Protein AF-A0A800JBN2-F1 (afdb_monomer)

Radius of gyration: 13.12 Å; Cα contacts (8 Å, |Δi|>4): 148; chains: 1; bounding box: 27×24×44 Å

pLDDT: mean 83.94, std 18.3, range [35.56, 97.56]

Sequence (76 aa):
MAREKICHQLYIEDPICGGVLFGELIYTEWVWFKNGDEKINSRYEGEIKNGVPNGKGTLFFPDGEKQEVEFKNGQF

Nearest PDB structures (foldseek):
  6jle-assembly1_A  TM=8.358E-01  e=6.248E-02  Mus musculus
  7rxe-assembly1_A  TM=8.873E-01  e=3.147E-01  Homo sapiens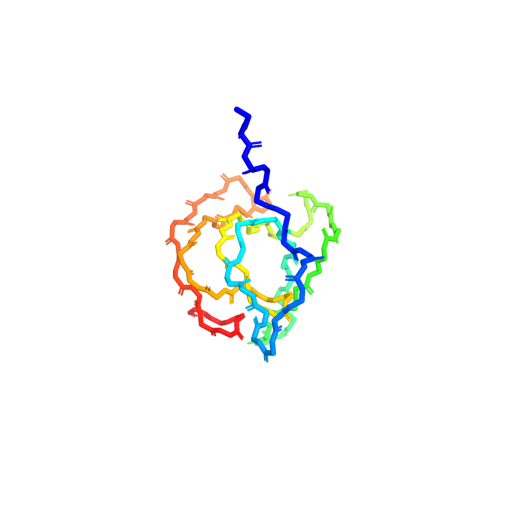
  7jrj-assembly1_F  TM=8.102E-01  e=4.451E-01  Chlamydomonas reinhardtii
  7sqc-assembly1_7E  TM=8.311E-01  e=7.064E-01  Chlamydomonas reinhardtii
  7sqc-assembly1_7C  TM=6.526E-01  e=2.358E-01  Chlamydomonas reinhardtii

Solvent-accessible surface area (backbone atoms only — not comparable to full-atom values): 4476 Å² total; per-residue (Å²): 133,83,79,73,86,67,92,78,75,88,61,103,58,67,65,75,33,78,49,65,36,20,35,44,79,57,95,91,42,63,48,65,35,81,71,72,48,66,80,77,24,29,36,36,43,28,24,26,34,89,81,28,42,34,37,56,30,37,40,34,41,51,90,70,52,73,43,84,47,59,26,56,84,44,43,115

Mean predicted aligned error: 7.58 Å

Secondary structure (DSSP, 8-state):
------S-S--SS---EEEEEEEEEETTEEEEESS--TTTSEEEEEEEETTEEEEEEEEE-TTS-EEEEEEBTTB-

Foldseek 3Di:
DDDDPPQDDDDPWSDFDWDKWWWDCDPHATDIDRDDDLLHTWMWTGTDGPRAAAAWTWIAHNVRDIDTDTDHPRHD

Structure (mmCIF, N/CA/C/O backbone):
data_AF-A0A800JBN2-F1
#
_entry.id   AF-A0A800JBN2-F1
#
loop_
_atom_site.group_PDB
_atom_site.id
_atom_site.type_symbol
_atom_site.label_atom_id
_atom_site.label_alt_id
_atom_site.label_comp_id
_atom_site.label_asym_id
_atom_site.label_entity_id
_atom_site.label_seq_id
_atom_site.pdbx_PDB_ins_code
_atom_site.Cartn_x
_atom_site.Cartn_y
_atom_site.Cartn_z
_atom_site.occupancy
_atom_site.B_iso_or_equiv
_atom_site.auth_seq_id
_atom_site.auth_comp_id
_atom_site.auth_asym_id
_atom_site.auth_atom_id
_atom_site.pdbx_PDB_model_num
ATOM 1 N N . MET A 1 1 ? 4.509 -9.956 29.551 1.00 39.00 1 MET A N 1
ATOM 2 C CA . MET A 1 1 ? 4.165 -10.972 28.535 1.00 39.00 1 MET A CA 1
ATOM 3 C C . MET A 1 1 ? 3.346 -10.269 27.471 1.00 39.00 1 MET A C 1
ATOM 5 O O . MET A 1 1 ? 2.166 -10.014 27.686 1.00 39.00 1 MET A O 1
ATOM 9 N N . ALA A 1 2 ? 4.022 -9.783 26.429 1.00 35.56 2 ALA A N 1
ATOM 10 C CA . ALA A 1 2 ? 3.399 -9.024 25.355 1.00 35.56 2 ALA A CA 1
ATOM 11 C C . ALA A 1 2 ? 2.419 -9.948 24.630 1.00 35.56 2 ALA A C 1
ATOM 13 O O . ALA A 1 2 ? 2.817 -10.994 24.128 1.00 35.56 2 ALA A O 1
ATOM 14 N N . ARG A 1 3 ? 1.128 -9.607 24.654 1.00 43.94 3 ARG A N 1
ATOM 15 C CA . ARG A 1 3 ? 0.137 -10.284 23.822 1.00 43.94 3 ARG A CA 1
ATOM 16 C C . ARG A 1 3 ? 0.447 -9.877 22.390 1.00 43.94 3 ARG A C 1
ATOM 18 O O . ARG A 1 3 ? 0.153 -8.751 21.996 1.00 43.94 3 ARG A O 1
ATOM 25 N N . GLU A 1 4 ? 1.112 -10.761 21.661 1.00 43.28 4 GLU A N 1
ATOM 26 C CA . GLU A 1 4 ? 1.220 -10.665 20.214 1.00 43.28 4 GLU A CA 1
ATOM 27 C C . GLU A 1 4 ? -0.200 -10.467 19.672 1.00 43.28 4 GLU A C 1
ATOM 29 O O . GLU A 1 4 ? -1.132 -11.176 20.064 1.00 43.28 4 GLU A O 1
ATOM 34 N N . LYS A 1 5 ? -0.399 -9.424 18.859 1.00 45.25 5 LYS A N 1
ATOM 35 C CA . LYS A 1 5 ? -1.675 -9.153 18.193 1.00 45.25 5 LYS A CA 1
ATOM 36 C C . LYS A 1 5 ? -1.866 -10.226 17.123 1.00 45.25 5 LYS A C 1
ATOM 38 O O . LYS A 1 5 ? -1.584 -10.006 15.952 1.00 45.25 5 LYS A O 1
ATOM 43 N N . ILE A 1 6 ? -2.264 -11.421 17.543 1.00 49.72 6 ILE A N 1
ATOM 44 C CA . ILE A 1 6 ? -2.554 -12.524 16.638 1.00 49.72 6 ILE A CA 1
ATOM 45 C C . ILE A 1 6 ? -3.889 -12.182 15.976 1.00 49.72 6 ILE A C 1
ATOM 47 O O . ILE A 1 6 ? -4.947 -12.310 16.587 1.00 49.72 6 ILE A O 1
ATOM 51 N N . CYS A 1 7 ? -3.830 -11.739 14.720 1.00 52.59 7 CYS A N 1
ATOM 52 C CA . CYS A 1 7 ? -4.967 -11.468 13.830 1.00 52.59 7 CYS A CA 1
ATOM 53 C C . CYS A 1 7 ? -5.802 -12.716 13.481 1.00 52.59 7 CYS A C 1
ATOM 55 O O . CYS A 1 7 ? -6.404 -12.792 12.416 1.00 52.59 7 CYS A O 1
ATOM 57 N N . HIS A 1 8 ? -5.810 -13.736 14.339 1.00 48.47 8 HIS A N 1
ATOM 58 C CA . HIS A 1 8 ? -6.404 -15.028 14.031 1.00 48.47 8 HIS A CA 1
ATOM 59 C C . HIS A 1 8 ? -6.973 -15.748 15.255 1.00 48.47 8 HIS A C 1
ATOM 61 O O . HIS A 1 8 ? -6.808 -16.955 15.406 1.00 48.47 8 HIS A O 1
ATOM 67 N N . GLN A 1 9 ? -7.665 -15.028 16.140 1.00 43.38 9 GLN A N 1
ATOM 68 C CA . GLN A 1 9 ? -8.485 -15.693 17.150 1.00 43.38 9 GLN A CA 1
ATOM 69 C C . GLN A 1 9 ? -9.882 -15.067 17.233 1.00 43.38 9 GLN A C 1
ATOM 71 O O . GLN A 1 9 ? -10.151 -14.194 18.049 1.00 43.38 9 GLN A O 1
ATOM 76 N N . LEU A 1 10 ? -10.765 -15.610 16.388 1.00 49.75 10 LEU A N 1
ATOM 77 C CA . LEU A 1 10 ? -12.167 -15.892 16.705 1.00 49.75 10 LEU A CA 1
ATOM 78 C C . LEU A 1 10 ? -13.084 -14.685 17.001 1.00 49.75 10 LEU A C 1
ATOM 80 O O . LEU A 1 10 ? -13.576 -14.567 18.116 1.00 49.75 10 LEU A O 1
ATOM 84 N N . TYR A 1 11 ? -13.400 -13.841 16.011 1.00 48.88 11 TYR A N 1
ATOM 85 C CA . TYR A 1 11 ? -14.539 -12.912 16.112 1.00 48.88 11 TYR A CA 1
ATOM 86 C C . TYR A 1 11 ? -15.295 -12.798 14.783 1.00 48.88 11 TYR A C 1
ATOM 88 O O . TYR A 1 11 ? -14.711 -12.890 13.713 1.00 48.88 11 TYR A O 1
ATOM 96 N N . ILE A 1 12 ? -16.615 -12.618 14.890 1.00 52.81 12 ILE A N 1
ATOM 97 C CA . ILE A 1 12 ? -17.624 -12.553 13.810 1.00 52.81 12 ILE A CA 1
ATOM 98 C C . ILE A 1 12 ? -17.457 -11.300 12.914 1.00 52.81 12 ILE A C 1
ATOM 100 O O . IL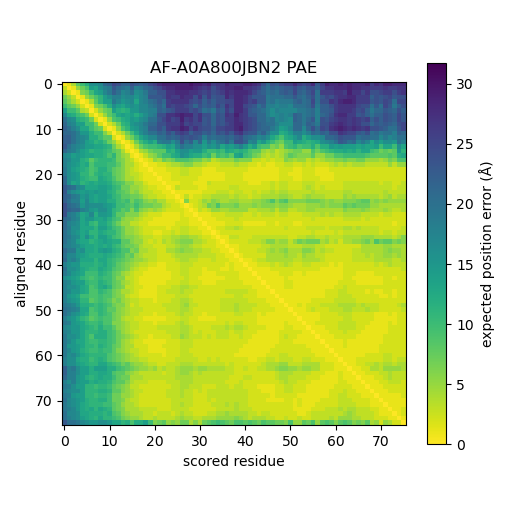E A 1 12 ? -18.158 -11.129 11.925 1.00 52.81 12 ILE A O 1
ATOM 104 N N . GLU A 1 13 ? -16.473 -10.458 13.217 1.00 52.66 13 GLU A N 1
ATOM 105 C CA . GLU A 1 13 ? -15.986 -9.373 12.374 1.00 52.66 13 GLU A CA 1
ATOM 106 C C . GLU A 1 13 ? -14.469 -9.547 12.284 1.00 52.6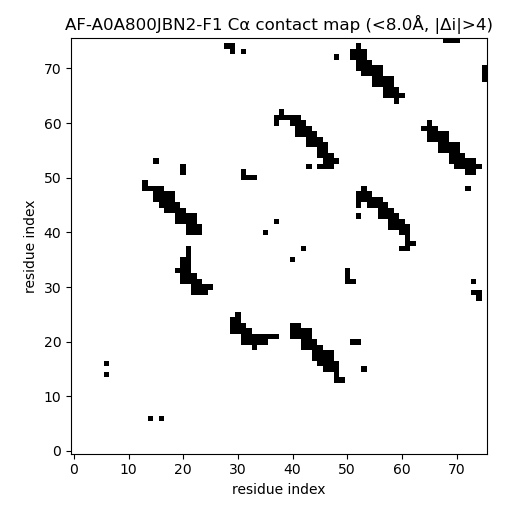6 13 GLU A C 1
ATOM 108 O O . GLU A 1 13 ? -13.807 -9.495 13.324 1.00 52.66 13 GLU A O 1
ATOM 113 N N . ASP A 1 14 ? -13.899 -9.770 11.096 1.00 59.50 14 ASP A N 1
ATOM 114 C CA . ASP A 1 14 ? -12.442 -9.786 10.959 1.00 59.50 14 ASP A CA 1
ATOM 115 C C . ASP A 1 14 ? -11.890 -8.444 11.485 1.00 59.50 14 ASP A C 1
ATOM 117 O O . ASP A 1 14 ? -12.270 -7.378 10.976 1.00 59.50 14 ASP A O 1
ATOM 121 N N . PRO A 1 15 ? -11.060 -8.450 12.545 1.00 65.75 15 PRO A N 1
ATOM 122 C CA . PRO A 1 15 ? -10.549 -7.222 13.132 1.00 65.75 15 PRO A CA 1
ATOM 123 C C . PRO A 1 15 ? -9.690 -6.485 12.105 1.00 65.75 15 PRO A C 1
ATOM 125 O O . PRO A 1 15 ? -8.930 -7.111 11.366 1.00 65.75 15 PRO A O 1
ATOM 128 N N . ILE A 1 16 ? -9.792 -5.151 12.080 1.00 68.56 16 ILE A N 1
ATOM 129 C CA . ILE A 1 16 ? -8.872 -4.322 11.298 1.00 68.56 16 ILE A CA 1
ATOM 130 C C . ILE A 1 16 ? -7.461 -4.615 11.807 1.00 68.56 16 ILE A C 1
ATOM 132 O O . ILE A 1 16 ? -7.129 -4.360 12.969 1.00 68.56 16 ILE A O 1
ATOM 136 N N . CYS A 1 17 ? -6.654 -5.199 10.934 1.00 76.44 17 CYS A N 1
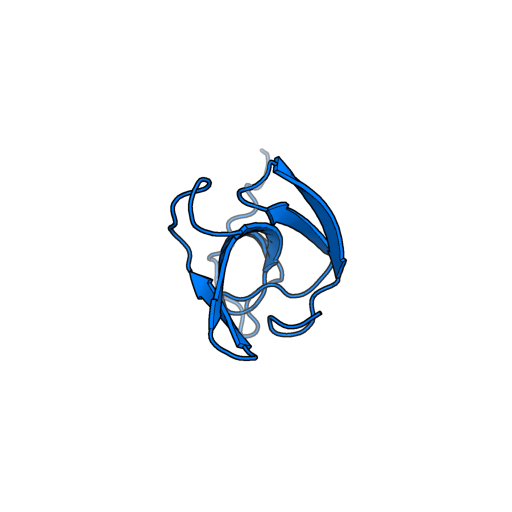ATOM 137 C CA . CYS A 1 17 ? -5.315 -5.658 11.237 1.00 76.44 17 CYS A CA 1
ATOM 138 C C . CYS A 1 17 ? -4.316 -4.917 10.364 1.00 76.44 17 CYS A C 1
ATOM 140 O O . CYS A 1 17 ? -4.529 -4.763 9.166 1.00 76.44 17 CYS A O 1
ATOM 142 N N . GLY A 1 18 ? -3.212 -4.474 10.963 1.00 85.25 18 GLY A N 1
ATOM 143 C CA . GLY A 1 18 ? -2.088 -3.953 10.194 1.00 85.25 18 GLY A CA 1
ATOM 144 C C . GLY A 1 18 ? -1.448 -5.075 9.378 1.00 85.25 18 GLY A C 1
ATOM 145 O O . GLY A 1 18 ? -1.201 -6.156 9.917 1.00 85.25 18 GLY A O 1
ATOM 146 N N . GLY A 1 19 ? -1.164 -4.830 8.103 1.00 90.69 19 GLY A N 1
ATOM 147 C CA . GLY A 1 19 ? -0.453 -5.787 7.264 1.00 90.69 19 GLY A CA 1
ATOM 148 C C . GLY A 1 19 ? -0.039 -5.223 5.912 1.00 90.69 19 GLY A C 1
ATOM 149 O O . GLY A 1 19 ? -0.106 -4.017 5.678 1.00 90.69 19 GLY A O 1
ATOM 150 N N . VAL A 1 20 ? 0.406 -6.129 5.040 1.00 94.50 20 VAL A N 1
ATOM 151 C CA . VAL A 1 20 ? 0.890 -5.817 3.693 1.00 94.50 20 VAL A CA 1
ATOM 152 C C . VAL A 1 20 ? -0.001 -6.497 2.659 1.00 94.50 20 VAL A C 1
ATOM 154 O O . VAL A 1 20 ? -0.292 -7.688 2.786 1.00 94.50 20 VAL A O 1
ATOM 157 N N . LEU A 1 21 ? -0.411 -5.749 1.637 1.00 95.69 21 LEU A N 1
ATOM 158 C CA . LEU A 1 21 ? -1.059 -6.272 0.435 1.00 95.69 21 LEU A CA 1
ATOM 159 C C . LEU A 1 21 ? -0.356 -5.746 -0.810 1.00 95.69 21 LEU A C 1
ATOM 161 O O . LEU A 1 21 ? 0.297 -4.709 -0.784 1.00 95.69 21 LEU A O 1
ATOM 165 N N . PHE A 1 22 ? -0.528 -6.459 -1.908 1.00 96.81 22 PHE A N 1
ATOM 166 C CA . PHE A 1 22 ? -0.080 -6.068 -3.233 1.00 96.81 22 PHE A CA 1
ATOM 167 C C . PHE A 1 22 ? -1.310 -5.804 -4.090 1.00 96.81 22 PHE A C 1
ATOM 169 O O . PHE A 1 22 ? -2.251 -6.592 -4.071 1.00 96.81 22 PHE A O 1
ATOM 176 N N . GLY A 1 23 ? -1.322 -4.678 -4.785 1.00 94.38 23 GLY A N 1
ATOM 177 C CA . GLY A 1 23 ? -2.424 -4.191 -5.592 1.00 94.38 23 GLY A CA 1
ATOM 178 C C . GLY A 1 23 ? -2.026 -4.099 -7.056 1.00 94.38 23 GLY A C 1
ATOM 179 O O . GLY A 1 23 ? -0.936 -3.627 -7.389 1.00 94.38 23 GLY A O 1
ATOM 180 N N . GLU A 1 24 ? -2.932 -4.518 -7.929 1.00 94.31 24 GLU A N 1
ATOM 181 C CA . GLU A 1 24 ? -2.857 -4.272 -9.365 1.00 94.31 24 GLU A CA 1
ATOM 182 C C . GLU A 1 24 ? -4.150 -3.594 -9.818 1.00 94.31 24 GLU A C 1
ATOM 184 O O . GLU A 1 24 ? -5.247 -4.054 -9.489 1.00 94.31 24 GLU A O 1
ATOM 189 N N . LEU A 1 25 ? -4.024 -2.478 -10.540 1.00 90.25 25 LEU A N 1
ATOM 190 C CA . LEU A 1 25 ? -5.168 -1.783 -11.120 1.00 90.25 25 LEU A CA 1
ATOM 191 C C . LEU A 1 25 ? -5.536 -2.459 -12.440 1.00 90.25 25 LEU A C 1
ATOM 193 O O . LEU A 1 25 ? -4.845 -2.307 -13.447 1.00 90.25 25 LEU A O 1
ATOM 197 N N . ILE A 1 26 ? -6.646 -3.188 -12.434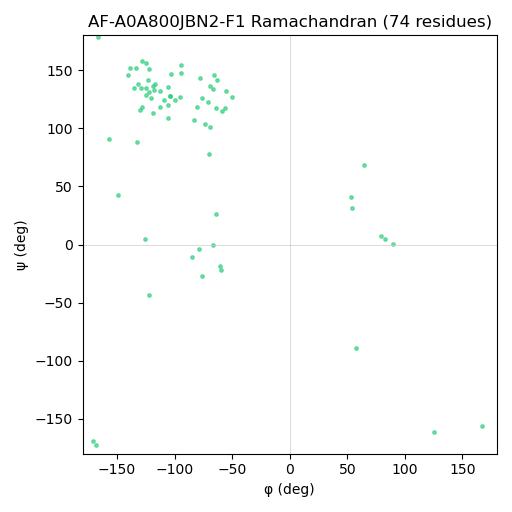 1.00 91.25 26 ILE A N 1
ATOM 198 C CA . ILE A 1 26 ? -7.166 -3.879 -13.608 1.00 91.25 26 ILE A CA 1
ATOM 199 C C . ILE A 1 26 ? -8.384 -3.100 -14.104 1.00 91.25 26 ILE A C 1
ATOM 201 O O . ILE A 1 26 ? -9.442 -3.087 -13.475 1.00 91.25 26 ILE A O 1
ATOM 205 N N . TYR A 1 27 ? -8.221 -2.427 -15.245 1.00 88.75 27 TYR A N 1
ATOM 206 C CA . TYR A 1 27 ? -9.179 -1.470 -15.810 1.00 88.75 27 TYR A CA 1
ATOM 207 C C . TYR A 1 27 ? -9.507 -0.319 -14.846 1.00 88.75 27 TYR A C 1
ATOM 209 O O . TYR A 1 27 ? -8.852 0.718 -14.886 1.00 88.75 27 TYR A O 1
ATOM 217 N N . THR A 1 28 ? -10.515 -0.492 -13.993 1.00 86.25 28 THR A N 1
ATOM 218 C CA . THR A 1 28 ? -11.006 0.516 -13.043 1.00 86.25 28 THR A CA 1
ATOM 219 C C . THR A 1 28 ? -11.038 0.005 -11.606 1.00 86.25 28 THR A C 1
ATOM 221 O O . THR A 1 28 ? -11.534 0.706 -10.729 1.00 86.25 28 THR A O 1
ATOM 224 N N . GLU A 1 29 ? -10.553 -1.212 -11.351 1.00 89.25 29 GLU A N 1
ATOM 225 C CA . GLU A 1 29 ? -10.646 -1.856 -10.043 1.00 89.25 29 GLU A CA 1
ATOM 226 C C . GLU A 1 29 ? -9.274 -2.279 -9.530 1.00 89.25 29 GLU A C 1
ATOM 228 O O . GLU A 1 29 ? -8.464 -2.865 -10.250 1.00 89.25 29 GLU A O 1
ATOM 233 N N . TRP A 1 30 ? -9.026 -1.988 -8.255 1.00 91.75 30 TRP A N 1
ATOM 234 C CA . TRP A 1 30 ? -7.863 -2.490 -7.543 1.00 91.75 30 TRP A CA 1
ATOM 235 C C . TRP A 1 30 ? -8.118 -3.918 -7.093 1.00 91.75 30 TRP A C 1
ATOM 237 O O . TRP A 1 30 ? -9.013 -4.180 -6.285 1.00 91.75 30 TRP A O 1
ATOM 247 N N . VAL A 1 31 ? -7.296 -4.835 -7.586 1.00 93.81 31 VAL A N 1
ATOM 248 C CA . VAL A 1 31 ? -7.303 -6.220 -7.134 1.00 93.81 31 VAL A CA 1
ATOM 249 C C . VAL A 1 31 ? -6.161 -6.413 -6.147 1.00 93.81 31 VAL A C 1
ATOM 251 O O . VAL A 1 31 ? -5.011 -6.102 -6.455 1.00 93.81 31 VAL A O 1
ATOM 254 N N . TRP A 1 32 ? -6.497 -6.897 -4.950 1.00 94.75 32 TRP A N 1
ATOM 255 C CA . TRP A 1 32 ? -5.572 -7.037 -3.827 1.00 94.75 32 TRP A CA 1
ATOM 256 C C . TRP A 1 32 ? -5.178 -8.492 -3.588 1.00 94.75 32 TRP A C 1
ATOM 258 O O . TRP A 1 32 ? -6.019 -9.390 -3.538 1.00 94.75 32 TRP A O 1
ATOM 268 N N . PHE A 1 33 ? -3.888 -8.712 -3.362 1.00 93.75 33 PHE A N 1
ATOM 269 C CA . PHE A 1 33 ? -3.273 -10.016 -3.159 1.00 93.75 33 PHE A CA 1
ATOM 270 C C . PHE A 1 33 ? -2.336 -9.975 -1.948 1.00 93.75 33 PHE A C 1
ATOM 272 O O . PHE A 1 33 ? -1.758 -8.943 -1.623 1.00 93.75 33 PHE A O 1
ATOM 279 N N . LYS A 1 34 ? -2.146 -11.111 -1.268 1.00 91.44 34 LYS A N 1
ATOM 280 C CA . LYS A 1 34 ? -1.214 -11.196 -0.122 1.00 91.44 34 LYS A CA 1
ATOM 281 C C . LYS A 1 34 ? 0.256 -11.244 -0.536 1.00 91.44 34 LYS A C 1
ATOM 283 O O . LYS A 1 34 ? 1.117 -10.832 0.229 1.00 91.44 34 LYS A O 1
ATOM 288 N N . ASN A 1 35 ? 0.521 -11.756 -1.733 1.00 91.62 35 ASN A N 1
ATOM 289 C CA . ASN A 1 35 ? 1.857 -11.910 -2.292 1.00 91.62 35 ASN A CA 1
ATOM 290 C C . ASN A 1 35 ? 1.903 -11.171 -3.630 1.00 91.62 35 ASN A C 1
ATOM 292 O O . ASN A 1 35 ? 0.937 -11.238 -4.388 1.00 91.62 35 ASN A O 1
ATOM 296 N N . GLY A 1 36 ? 3.024 -10.525 -3.923 1.00 90.81 36 GLY A N 1
ATOM 297 C CA . GLY A 1 36 ? 3.271 -9.820 -5.176 1.00 90.81 36 GLY A CA 1
ATOM 298 C C . GLY A 1 36 ? 4.750 -9.482 -5.320 1.00 90.81 36 GLY A C 1
ATOM 299 O O . GLY A 1 36 ? 5.553 -9.795 -4.438 1.00 90.81 36 GLY A O 1
ATOM 300 N N . ASP A 1 37 ? 5.106 -8.870 -6.443 1.00 92.31 37 ASP A N 1
ATOM 301 C CA . ASP A 1 37 ? 6.456 -8.374 -6.711 1.00 92.31 37 ASP A CA 1
ATOM 302 C C . ASP A 1 37 ? 6.445 -6.849 -6.588 1.00 92.31 37 ASP A C 1
ATOM 304 O O . ASP A 1 37 ? 5.725 -6.182 -7.321 1.00 92.31 37 ASP A O 1
ATOM 308 N N . GLU A 1 38 ? 7.239 -6.281 -5.682 1.00 90.88 38 GLU A N 1
ATOM 309 C CA . GLU A 1 38 ? 7.313 -4.826 -5.461 1.00 90.88 38 GLU A CA 1
ATOM 310 C C . GLU A 1 38 ? 7.773 -4.045 -6.704 1.00 90.88 38 GLU A C 1
ATOM 312 O O . GLU A 1 38 ? 7.557 -2.840 -6.793 1.00 90.88 38 GLU A O 1
ATOM 317 N N . LYS A 1 39 ? 8.395 -4.717 -7.682 1.00 92.50 39 LYS A N 1
ATOM 318 C CA . LYS A 1 39 ? 8.801 -4.116 -8.959 1.00 92.50 39 LYS A CA 1
ATOM 319 C C . LYS A 1 39 ? 7.685 -4.098 -10.000 1.00 92.50 39 LYS A C 1
ATOM 321 O O . LYS A 1 39 ? 7.866 -3.496 -11.055 1.00 92.50 39 LYS A O 1
ATOM 326 N N . ILE A 1 40 ? 6.579 -4.796 -9.748 1.00 93.19 40 ILE A N 1
ATOM 327 C CA . ILE A 1 40 ? 5.472 -4.967 -10.698 1.00 93.19 40 ILE A CA 1
ATOM 328 C C . ILE A 1 40 ? 4.158 -4.462 -10.095 1.00 93.19 40 ILE A C 1
ATOM 330 O O . ILE A 1 40 ? 3.402 -3.763 -10.761 1.00 93.19 40 ILE A O 1
ATOM 334 N N . ASN A 1 41 ? 3.890 -4.790 -8.832 1.00 96.38 41 ASN A N 1
ATOM 335 C CA . ASN A 1 41 ? 2.660 -4.478 -8.119 1.00 96.38 41 ASN A CA 1
ATOM 336 C C . ASN A 1 41 ? 2.863 -3.314 -7.147 1.00 96.38 41 ASN A C 1
ATOM 338 O O . ASN A 1 41 ? 3.907 -3.198 -6.503 1.00 96.38 41 ASN A O 1
ATOM 342 N N . SER A 1 42 ? 1.821 -2.504 -6.962 1.00 95.81 42 SER A N 1
ATOM 343 C CA . SER A 1 42 ? 1.806 -1.520 -5.881 1.00 95.81 42 SER A CA 1
ATOM 344 C C . SER A 1 42 ? 1.703 -2.240 -4.543 1.00 95.81 42 SER A C 1
ATOM 346 O O . SER A 1 42 ? 0.904 -3.158 -4.387 1.00 95.81 42 SER A O 1
ATOM 348 N N . ARG A 1 43 ? 2.472 -1.826 -3.545 1.00 96.75 43 ARG A N 1
ATOM 349 C CA . ARG A 1 43 ? 2.438 -2.410 -2.204 1.00 96.75 43 ARG A CA 1
ATOM 350 C C . ARG A 1 43 ? 1.693 -1.481 -1.258 1.00 96.75 43 ARG A C 1
ATOM 352 O O . ARG A 1 43 ? 2.014 -0.308 -1.167 1.00 96.75 43 ARG A O 1
ATOM 359 N N . TYR A 1 44 ? 0.708 -1.996 -0.545 1.00 96.56 44 TYR A N 1
ATOM 360 C CA . TYR A 1 44 ? -0.008 -1.286 0.505 1.00 96.56 44 TYR A CA 1
ATOM 361 C C . TYR A 1 44 ? 0.459 -1.782 1.868 1.00 96.56 44 TYR A C 1
ATOM 363 O O . TYR A 1 44 ? 0.420 -2.983 2.132 1.00 96.56 44 TYR A O 1
ATOM 371 N N . GLU A 1 45 ? 0.859 -0.861 2.737 1.00 96.62 45 GLU A N 1
ATOM 372 C CA . GLU A 1 45 ? 1.063 -1.115 4.161 1.00 96.62 45 GLU A CA 1
ATOM 373 C C . GLU A 1 45 ? 0.022 -0.354 4.970 1.00 96.62 45 GLU A C 1
ATOM 375 O O . GLU A 1 45 ? 0.003 0.876 4.951 1.00 96.62 45 GLU A O 1
ATOM 380 N N . GLY A 1 46 ? -0.825 -1.054 5.717 1.00 94.81 46 GLY A N 1
ATOM 381 C CA . GLY A 1 46 ? -1.820 -0.368 6.529 1.00 94.81 46 GLY A CA 1
ATOM 382 C C . GLY A 1 46 ? -2.905 -1.267 7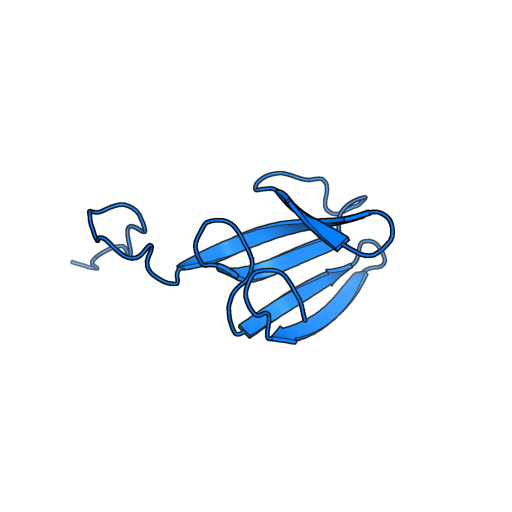.079 1.00 94.81 46 GLY A C 1
ATOM 383 O O . GLY A 1 46 ? -2.718 -2.469 7.276 1.00 94.81 46 GLY A O 1
ATOM 384 N N . GLU A 1 47 ? -4.033 -0.639 7.368 1.00 94.69 47 GLU A N 1
ATOM 385 C CA . GLU A 1 47 ? -5.217 -1.265 7.930 1.00 94.69 47 GLU A CA 1
ATOM 386 C C . GLU A 1 47 ? -5.918 -2.160 6.896 1.00 94.69 47 GLU A C 1
ATOM 388 O O . GLU A 1 47 ? -6.295 -1.722 5.813 1.00 94.69 47 GLU A O 1
ATOM 393 N N . ILE A 1 48 ? -6.088 -3.443 7.221 1.00 91.12 48 ILE A N 1
ATOM 394 C CA . ILE A 1 48 ? -6.698 -4.457 6.353 1.00 91.12 48 ILE A CA 1
ATOM 395 C C . ILE A 1 48 ? -7.897 -5.067 7.072 1.00 91.12 48 ILE A C 1
ATOM 397 O O . ILE A 1 48 ? -7.787 -5.515 8.216 1.00 91.12 48 ILE A O 1
ATOM 401 N N . LYS A 1 49 ? -9.031 -5.145 6.370 1.00 89.56 49 LYS A N 1
ATOM 402 C CA . LYS A 1 49 ? -10.243 -5.845 6.814 1.00 89.56 49 LYS A CA 1
ATOM 403 C C . LYS A 1 49 ? -10.712 -6.775 5.703 1.00 89.56 49 LYS A C 1
ATOM 405 O O . LYS A 1 49 ? -10.751 -6.375 4.544 1.00 89.56 49 LYS A O 1
ATOM 410 N N . ASN A 1 50 ? -11.066 -8.014 6.040 1.00 88.62 50 ASN A N 1
ATOM 411 C CA . ASN A 1 50 ? -11.565 -9.014 5.083 1.00 88.62 50 ASN A CA 1
ATOM 412 C C . ASN A 1 50 ? -10.630 -9.249 3.874 1.00 88.62 50 ASN A C 1
ATOM 414 O O . ASN A 1 50 ? -11.088 -9.528 2.770 1.00 88.62 50 ASN A O 1
ATOM 418 N N . GLY A 1 51 ? -9.313 -9.112 4.066 1.00 88.38 51 GLY A N 1
ATOM 419 C CA . GLY A 1 51 ? -8.320 -9.325 3.007 1.00 88.38 51 GLY A CA 1
ATOM 420 C C . GLY A 1 51 ? -8.148 -8.170 2.016 1.00 88.38 51 GLY A C 1
ATOM 421 O O . GLY A 1 51 ? -7.393 -8.334 1.062 1.00 88.38 51 GLY A O 1
ATOM 422 N N . VAL A 1 52 ? -8.784 -7.018 2.248 1.00 93.12 52 VAL A N 1
ATOM 423 C CA . VAL A 1 52 ? -8.608 -5.796 1.447 1.00 93.12 52 VAL A CA 1
ATOM 424 C C . VAL A 1 52 ? -8.217 -4.605 2.329 1.00 93.12 52 VAL A C 1
ATOM 426 O O . VAL A 1 52 ? -8.537 -4.603 3.523 1.00 93.12 52 VAL A O 1
ATOM 429 N N . PRO A 1 53 ? -7.556 -3.573 1.777 1.00 94.62 53 PRO A N 1
ATOM 430 C CA . PRO A 1 53 ? -7.297 -2.330 2.497 1.00 94.62 53 PRO A CA 1
ATOM 431 C C . PRO A 1 53 ? -8.587 -1.695 3.029 1.00 94.62 53 PRO A C 1
ATOM 433 O O . PRO A 1 53 ? -9.589 -1.583 2.315 1.00 94.62 53 PRO A O 1
ATOM 436 N N . ASN A 1 54 ? -8.589 -1.303 4.298 1.00 94.81 54 ASN A N 1
ATOM 437 C CA . ASN A 1 54 ? -9.732 -0.697 4.969 1.00 94.81 54 ASN A CA 1
ATOM 438 C C . ASN A 1 54 ? -9.264 0.129 6.173 1.00 94.81 54 ASN A C 1
ATOM 440 O O . ASN A 1 54 ? -9.137 -0.388 7.282 1.00 94.81 54 ASN A O 1
ATOM 444 N N . GLY A 1 55 ? -8.999 1.404 5.917 1.00 93.88 55 GLY A N 1
ATOM 445 C CA . GLY A 1 55 ? -8.435 2.370 6.842 1.00 93.88 55 GLY A CA 1
ATOM 446 C C . GLY A 1 55 ? -7.180 3.028 6.271 1.00 93.88 55 GLY A C 1
ATOM 447 O O . GLY A 1 55 ? -6.935 3.029 5.059 1.00 93.88 55 GLY A O 1
ATOM 448 N N . LYS A 1 56 ? -6.378 3.614 7.152 1.00 96.31 56 LYS A N 1
ATOM 449 C CA . LYS A 1 56 ? -5.181 4.373 6.789 1.00 96.31 56 LYS A CA 1
ATOM 450 C C . LYS A 1 56 ? -4.017 3.452 6.451 1.00 96.31 56 LYS A C 1
ATOM 452 O O . LYS A 1 56 ? -3.806 2.417 7.084 1.00 96.31 56 LYS A O 1
ATOM 457 N N . GLY A 1 57 ? -3.226 3.867 5.472 1.00 96.06 57 GLY A N 1
ATOM 458 C CA . GLY A 1 57 ? -1.985 3.199 5.124 1.00 96.06 57 GLY A CA 1
ATOM 459 C C . GLY A 1 57 ? -1.123 4.007 4.168 1.00 96.06 57 GLY A C 1
ATOM 460 O O . GLY A 1 57 ? -1.397 5.167 3.861 1.00 96.06 57 GLY A O 1
ATOM 461 N N . THR A 1 58 ? -0.059 3.375 3.698 1.00 97.5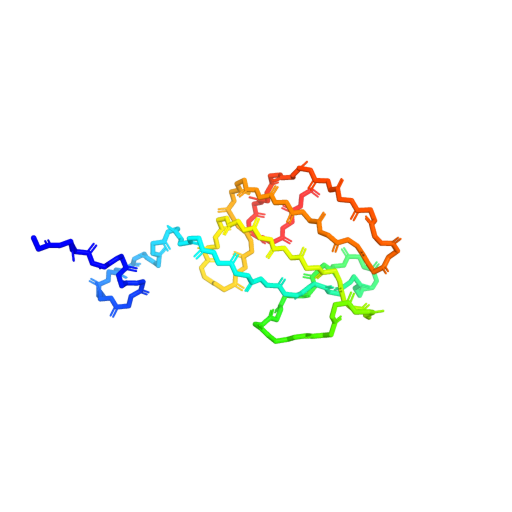6 58 THR A N 1
ATOM 462 C CA . THR A 1 58 ? 0.859 3.923 2.707 1.00 97.56 58 THR A CA 1
ATOM 463 C C . THR A 1 58 ? 0.873 3.010 1.492 1.00 97.56 58 THR A C 1
ATOM 465 O O . THR A 1 58 ? 1.098 1.806 1.617 1.00 97.56 58 THR A O 1
ATOM 468 N N . LEU A 1 59 ? 0.624 3.586 0.320 1.00 96.19 59 LEU A N 1
ATOM 469 C CA . LEU A 1 59 ? 0.752 2.919 -0.965 1.00 96.19 59 LEU A CA 1
ATOM 470 C C . LEU A 1 59 ? 2.132 3.231 -1.541 1.00 96.19 59 LEU A C 1
ATOM 472 O O . LEU A 1 59 ? 2.520 4.392 -1.629 1.00 96.19 59 LEU A O 1
ATOM 476 N N . PHE A 1 60 ? 2.864 2.191 -1.906 1.00 96.75 60 PHE A N 1
ATOM 477 C CA . PHE A 1 60 ? 4.167 2.237 -2.548 1.00 96.75 60 PHE A CA 1
ATOM 478 C C . PHE A 1 60 ? 3.985 1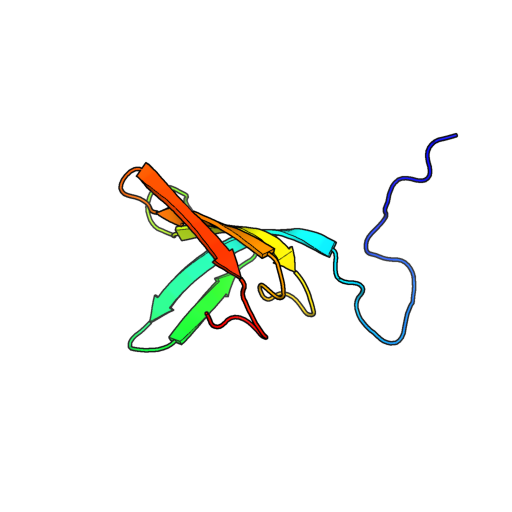.783 -3.991 1.00 96.75 60 PHE A C 1
ATOM 480 O O . PHE A 1 60 ? 3.461 0.695 -4.239 1.00 96.75 60 PHE A O 1
ATOM 487 N N . PHE A 1 61 ? 4.392 2.609 -4.940 1.00 95.25 61 PHE A N 1
ATOM 488 C CA . PHE A 1 61 ? 4.286 2.316 -6.360 1.00 95.25 61 PHE A CA 1
ATOM 489 C C . PHE A 1 61 ? 5.592 1.702 -6.890 1.00 95.25 61 PHE A C 1
ATOM 491 O O . PHE A 1 61 ? 6.661 1.949 -6.322 1.00 95.25 61 PHE A O 1
ATOM 498 N N . PRO A 1 62 ? 5.540 0.915 -7.983 1.00 95.06 62 PRO A N 1
ATOM 499 C CA . PRO A 1 62 ? 6.736 0.305 -8.574 1.00 95.06 62 PRO A CA 1
ATOM 500 C C . PRO A 1 62 ? 7.807 1.304 -9.040 1.00 95.06 62 PRO A C 1
ATOM 502 O O . PRO A 1 62 ? 8.975 0.945 -9.177 1.00 95.06 62 PRO A O 1
ATOM 505 N N . ASP A 1 63 ? 7.426 2.559 -9.289 1.00 94.50 63 ASP A N 1
ATOM 506 C CA . ASP A 1 63 ? 8.331 3.659 -9.644 1.00 94.50 63 ASP A CA 1
ATOM 507 C C . ASP A 1 63 ? 9.066 4.268 -8.432 1.00 94.50 63 ASP A C 1
ATOM 509 O O . ASP A 1 63 ? 9.943 5.119 -8.596 1.00 94.50 63 ASP A O 1
ATOM 513 N N . GLY A 1 64 ? 8.754 3.799 -7.220 1.00 93.38 64 GLY A N 1
ATOM 514 C CA . GLY A 1 64 ? 9.319 4.274 -5.963 1.00 93.38 64 GLY A CA 1
ATOM 515 C C . GLY A 1 64 ? 8.547 5.430 -5.327 1.00 93.38 64 GLY A C 1
ATOM 516 O O . GLY A 1 64 ? 8.945 5.886 -4.249 1.00 93.38 64 GLY A O 1
ATOM 517 N N . GLU A 1 65 ? 7.454 5.902 -5.937 1.00 95.75 65 GLU A N 1
ATOM 518 C CA . GLU A 1 65 ? 6.564 6.866 -5.298 1.00 95.75 65 GLU A CA 1
ATOM 519 C C . GLU A 1 65 ? 5.872 6.229 -4.085 1.00 95.75 65 GLU A C 1
ATOM 521 O O . GLU A 1 65 ? 5.560 5.036 -4.058 1.00 95.75 65 GLU A O 1
ATOM 526 N N . LYS A 1 66 ? 5.628 7.037 -3.049 1.00 96.50 66 LYS A N 1
ATOM 527 C CA . LYS A 1 66 ? 4.841 6.632 -1.886 1.00 96.50 66 LYS A CA 1
ATOM 528 C C . LYS A 1 66 ? 3.798 7.684 -1.545 1.00 96.50 66 LYS A C 1
ATOM 530 O O . LYS A 1 66 ? 4.103 8.876 -1.540 1.00 96.50 66 LYS A O 1
ATOM 535 N N . GLN A 1 67 ? 2.597 7.236 -1.207 1.00 96.81 67 GLN A N 1
ATOM 536 C CA . GLN A 1 67 ? 1.475 8.106 -0.874 1.00 96.81 67 GLN A CA 1
ATOM 537 C C . GLN A 1 67 ? 0.745 7.599 0.369 1.00 96.81 67 GLN A C 1
ATOM 539 O O . GLN A 1 67 ? 0.473 6.406 0.501 1.00 96.81 67 GLN A O 1
ATOM 544 N N . GLU A 1 68 ? 0.428 8.508 1.290 1.00 97.56 68 GLU A N 1
ATOM 545 C CA . GLU A 1 68 ? -0.490 8.223 2.394 1.00 97.56 68 GLU A CA 1
ATOM 546 C C . GLU A 1 68 ? -1.923 8.233 1.862 1.00 97.56 68 GLU A C 1
ATOM 548 O O . GLU A 1 68 ? -2.351 9.194 1.225 1.00 97.56 68 GLU A O 1
ATOM 553 N N . VAL A 1 69 ? -2.656 7.153 2.112 1.00 96.12 69 VAL A N 1
ATOM 554 C CA . VAL A 1 69 ? -3.994 6.924 1.560 1.00 96.12 69 VAL A CA 1
ATOM 555 C C . VAL A 1 69 ? -4.908 6.324 2.619 1.00 96.12 69 VAL A C 1
ATOM 557 O O . VAL A 1 69 ? -4.465 5.634 3.541 1.00 96.12 69 VAL A O 1
ATOM 560 N N . GLU A 1 70 ? -6.203 6.583 2.488 1.00 96.06 70 GLU A N 1
ATOM 561 C CA . GLU A 1 70 ? -7.236 5.995 3.333 1.00 96.06 70 GLU A CA 1
ATOM 562 C C . GLU A 1 70 ? -8.180 5.186 2.450 1.00 96.06 70 GLU A C 1
ATOM 564 O O . GLU A 1 70 ? -8.879 5.732 1.603 1.00 96.06 70 GLU A O 1
ATOM 569 N N . PHE A 1 71 ? -8.170 3.871 2.638 1.00 93.81 71 PHE A N 1
ATOM 570 C CA . PHE A 1 71 ? -8.999 2.951 1.877 1.00 93.81 71 PHE A CA 1
ATOM 571 C C . PHE A 1 71 ? -10.303 2.651 2.600 1.00 93.81 71 PHE A C 1
ATOM 573 O O . PHE A 1 71 ? -10.345 2.505 3.818 1.00 93.81 71 PHE A O 1
ATOM 580 N N . LYS A 1 72 ? -11.364 2.419 1.837 1.00 93.81 72 LYS A N 1
ATOM 581 C CA . LYS A 1 72 ? -12.611 1.843 2.324 1.00 93.81 72 LYS A CA 1
ATOM 582 C C . LYS A 1 72 ? -13.005 0.686 1.422 1.00 93.81 72 LYS A C 1
ATOM 584 O O . LYS A 1 72 ? -13.309 0.876 0.250 1.00 93.81 72 LYS A O 1
ATOM 589 N N . ASN A 1 73 ? -13.022 -0.523 1.983 1.00 91.12 73 ASN A N 1
ATOM 590 C CA . ASN A 1 73 ? -13.371 -1.754 1.263 1.00 91.12 73 ASN A CA 1
ATOM 591 C C . ASN A 1 73 ? -12.547 -1.963 -0.028 1.00 91.12 73 ASN A C 1
ATOM 593 O O . ASN A 1 73 ? -13.087 -2.373 -1.051 1.00 91.12 73 ASN A O 1
ATOM 597 N N . GLY A 1 74 ? -11.245 -1.667 0.018 1.00 90.44 74 GLY A N 1
ATOM 598 C CA . GLY A 1 74 ? -10.318 -1.851 -1.100 1.00 90.44 74 GLY A CA 1
ATOM 599 C C . GLY A 1 74 ? -10.300 -0.736 -2.150 1.00 90.44 74 GLY A C 1
ATOM 600 O O . GLY A 1 74 ? -9.578 -0.877 -3.134 1.00 90.44 74 GLY A O 1
ATOM 601 N N . GLN A 1 75 ? -11.037 0.361 -1.941 1.00 89.44 75 GLN A N 1
ATOM 602 C CA . GLN A 1 75 ? -11.074 1.539 -2.824 1.00 89.44 75 GLN A CA 1
ATOM 603 C C . GLN A 1 75 ? -10.684 2.816 -2.061 1.00 89.44 75 GLN A C 1
ATOM 605 O O . GLN A 1 75 ? -10.915 2.883 -0.854 1.00 89.44 75 GLN A O 1
ATOM 610 N N . PHE A 1 76 ? -10.104 3.803 -2.747 1.00 85.38 76 PHE A N 1
ATOM 611 C CA . PHE A 1 76 ? -9.696 5.108 -2.207 1.00 85.38 76 PHE A CA 1
ATOM 612 C C . PHE A 1 76 ? -9.998 6.228 -3.202 1.00 85.38 76 PHE A C 1
ATOM 614 O O . PHE A 1 76 ? -10.069 5.918 -4.414 1.00 85.38 76 PHE A O 1
#

=== Feature glossary ===
Legend for the data blocks above and below:

— What the protein is —

The amino-acid sequence is the protein's primary structure: the linear order of residues from the N-terminus to the C-terminus, written in one-letter code. Everything else here — the 3D coordinates, the secondary structure, the domain annotations — is ultimately a consequence of this string.

Functional annotations link the protein to curated databases. InterPro entries identify conserved domains and families by matching the sequence against member-database signatures (Pfam, PROSITE, CDD, …). Gene Ontology (GO) terms describe molecular function, biological process, and cellular component in a controlled vocabulary. CATH places the structure in a hierarchical fold classification (Class/Architecture/Topology/Homologous-superfamily). The organism is the source species.

— Where its atoms are —

Atomic coordinates in PDBx/mmCIF format — the same representation the Protein Data Bank distributes. Each line of the _atom_site loop places one backbone atom in Cartesian space (units: ångströms, origin: arbitrary).

The six renders are orthographic views along the three Cartesian axes in both directions. Representation (cartoon, sticks, or surface) and color scheme (sequence-rainbow or by-chain) vary across proteins so the training set covers all the common visualization conventions.

— Local backbone conformation —

Eight-state secondary structure (DSSP): H is the canonical α-helix, G the tighter 3₁₀-helix, I the wider π-helix; E/B are β-structure, T and S are turns and bends, and '-' is everything else. DSSP derives these from the pattern of main-chain N–H···O=C hydrogen bonds, not from the sequence.

Three-state secondary structure (P-SEA) collapses the eight DSSP classes into helix (a), strand (b), and coil (c). P-SEA assigns these from Cα geometry alone — distances and angles — without requiring backbone oxygens, so it works on any Cα trace.

φ (phi) and ψ (psi) are the two rotatable backbone dihedrals per residue: φ is the C(i-1)–N–Cα–C torsion, ψ is the N–Cα–C–N(i+1) torsion, both in degrees on (−180°, 180°]. α-helical residues cluster near (−60°, −45°); β-strand residues near (−120°, +130°). A Ramachandran plot is simply a scatter of (φ, ψ) for every residue.

— Global shape and packing —

The geometric summary reports three shape descriptors. Rg (radius of gyration) measures how spread out the Cα atoms are about their centre of mass; compact globular proteins have small Rg, elongated or unfolded ones large. Cα contacts (<8 Å, |i−j|>4) count long-range residue pairs in spatial proximity — high for tightly packed folds, near zero for rods or random coil. The bounding-box extents give the protein's footprint along x, y, z in Å.

SASA measures how much of the protein is reachable by solvent. It is computed by rolling a water-sized probe over the atomic surface and summing the exposed area (Å²). Per-residue SASA distinguishes core (buried, low SASA) from surface (exposed, high SASA) residues; total SASA is a whole-molecule size measure.

Plot images: a contact map (which residues are close in 3D, as an N×N binary image), a Ramachandran scatter (backbone torsion angles, revealing secondary-structure composition at a glance), and — for AlphaFold structures — a PAE heatmap (pairwise prediction confidence).

— Structural neighborhood —

A 3Di character summarizes, for each residue, the relative orientation of the Cα frame of its nearest spatial neighbor. Because it encodes fold topology rather than chemistry, 3Di alignments detect remote structural similarity that sequence alignment misses.

The Foldseek neighbor list gives the closest experimentally determined structures in the PDB, ranked by structural alignment. TM-score near 1 means n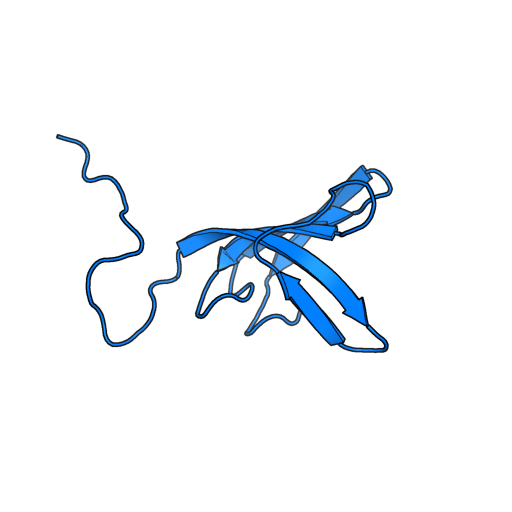ear-identical fold; near 0.3 means only rough topology match. This is how one finds what a novel AlphaFold prediction most resembles in the solved-structure universe.

— Confidence and disorder —

For AlphaFold models, the B-factor field carries pLDDT — the model's own estimate of local accuracy on a 0–100 scale. Regions with pLDDT<50 should be treated as essentially unmodeled; they often correspond to intrinsically disordered segments.

Crystallographic B-factors measure how much each atom's electron density is smeared out, in Å². They rise in mobile loops and surface residues and fall in the buried interior. In AlphaFold models this column is repurposed to hold pLDDT instead.

Predicted Aligned Error (PAE) is an AlphaFold confidence matrix: entry (i, j) is the expected error in the position of residue j, in ångströms, when the prediction is superimposed on the true structure at residue i. Low PAE within a block of residues means that block is internally rigid and well-predicted; high PAE between two blocks means their relative placement is uncertain even if each block individually is confident.